Protein AF-A0A547NPD6-F1 (afdb_monomer_lite)

pLDDT: mean 70.9, std 21.86, range [26.7, 95.5]

Foldseek 3Di:
DPPPVNVLVVVVVVPPDPPPPPPDDDDDDDDDDDDWDKFKWWWKDWDPRFKIFTDTDNDVVVVVVVVCVPDPTDIDTDDMAIEIRVLSVVVCVLQVVQDDDDRMGGDDPLVVLLRVLLVVVLVVPDDDVVPDPDVSDCPGDYQYSVNSVLSSVQRVHDDDPPSPD

Sequence (165 aa):
MTSYFEQRIAEIKATPALTMTPPVKREPKPIPPLGTKKGYIYFITAGNLEHVKIGFATDIGSRLNSLSTGNREEIQVQEYFYSHREAEKLLHRHFAKERLRGEWFNLTDDIEELWDDIMDYQGSHWVGDDGEAVAEEITDVYIPLDHLQKILDYLHKPWPKGLFA

Secondary structure (DSSP, 8-state):
---HHHHHHHHHHHS-----PPP--PPPPPPPSS-PPEEEEEEEEETTSSEEEEEEESSHHHHHHHHHHH-SSPEEEEEEEEEETHHHHHHHHHTTTTEEETTEEE--HHHHHHHHHHHHHHHHT---TTS---TT-----EE-HHHHHHHHHHTTSPPPTTTT-

Radius of gyration: 17.24 Å; chains: 1; bounding box: 45×46×44 Å

Structure (mmCIF, N/CA/C/O backbone):
data_AF-A0A547NPD6-F1
#
_entry.id   AF-A0A547NPD6-F1
#
loop_
_atom_site.group_PDB
_atom_site.id
_atom_site.type_symbol
_atom_site.label_atom_id
_atom_site.label_alt_id
_atom_site.label_comp_id
_atom_site.label_asym_id
_atom_site.label_entity_id
_atom_site.label_seq_id
_atom_site.pdbx_PDB_ins_code
_atom_site.Cartn_x
_atom_site.Cartn_y
_atom_site.Cartn_z
_atom_site.occupancy
_atom_site.B_iso_or_equiv
_atom_site.auth_seq_id
_atom_site.auth_comp_id
_atom_site.auth_asym_id
_atom_site.auth_atom_id
_atom_site.pdbx_PDB_model_num
ATOM 1 N N . MET A 1 1 ? -5.566 24.693 -11.425 1.00 39.53 1 MET A N 1
ATOM 2 C CA . MET A 1 1 ? -4.219 24.140 -11.200 1.00 39.53 1 MET A CA 1
ATOM 3 C C . MET A 1 1 ? -4.347 22.655 -11.442 1.00 39.53 1 MET A C 1
ATOM 5 O O . MET A 1 1 ? -5.109 22.024 -10.729 1.00 39.53 1 MET A O 1
ATOM 9 N N . THR A 1 2 ? -3.759 22.153 -12.522 1.00 42.12 2 THR A N 1
ATOM 10 C CA . THR A 1 2 ? -3.782 20.724 -12.863 1.00 42.12 2 THR A CA 1
ATOM 11 C C . THR A 1 2 ? -3.042 19.972 -11.762 1.00 42.12 2 THR A C 1
ATOM 13 O O . THR A 1 2 ? -1.962 20.410 -11.366 1.00 42.12 2 THR A O 1
ATOM 16 N N . SER A 1 3 ? -3.642 18.913 -11.218 1.00 48.06 3 SER A N 1
ATOM 17 C CA . SER A 1 3 ? -2.989 18.105 -10.183 1.00 48.06 3 SER A CA 1
ATOM 18 C C . SER A 1 3 ? -1.665 17.561 -10.731 1.00 48.06 3 SER A C 1
ATOM 20 O O . SER A 1 3 ? -1.609 17.170 -11.900 1.00 48.06 3 SER A O 1
ATOM 22 N N . TYR A 1 4 ? -0.613 17.515 -9.906 1.00 44.34 4 TYR A N 1
ATOM 23 C CA . TYR A 1 4 ? 0.678 16.892 -10.250 1.00 44.34 4 TYR A CA 1
ATOM 24 C C . TYR A 1 4 ? 0.480 15.495 -10.876 1.00 44.34 4 TYR A C 1
ATOM 26 O O . TYR A 1 4 ? 1.160 15.108 -11.823 1.00 44.34 4 TYR A O 1
ATOM 34 N N . PHE A 1 5 ? -0.560 14.788 -10.432 1.00 43.16 5 PHE A N 1
ATOM 35 C CA . PHE A 1 5 ? -0.997 13.501 -10.960 1.00 43.16 5 PHE A CA 1
ATOM 36 C C . PHE A 1 5 ? -1.520 13.550 -12.408 1.00 43.16 5 PHE A C 1
ATOM 38 O O . PHE A 1 5 ? -1.143 12.727 -13.243 1.00 43.16 5 PHE A O 1
ATOM 45 N N . GLU A 1 6 ? -2.376 14.521 -12.737 1.00 45.78 6 GLU A N 1
ATOM 46 C CA . GLU A 1 6 ? -2.896 14.695 -14.099 1.00 45.78 6 GLU A CA 1
ATOM 47 C C . GLU A 1 6 ? -1.780 15.094 -15.068 1.00 45.78 6 GLU A C 1
ATOM 49 O O . GLU A 1 6 ? -1.773 14.636 -16.211 1.00 45.78 6 GLU A O 1
ATOM 54 N N . GLN A 1 7 ? -0.813 15.890 -14.598 1.00 49.97 7 GLN A N 1
ATOM 55 C CA . GLN A 1 7 ? 0.395 16.222 -15.353 1.00 49.97 7 GLN A CA 1
ATOM 56 C C . GLN A 1 7 ? 1.234 14.969 -15.621 1.00 49.97 7 GLN A C 1
ATOM 58 O O . GLN A 1 7 ? 1.552 14.698 -16.776 1.00 49.97 7 GLN A O 1
ATOM 63 N N . ARG A 1 8 ? 1.483 14.128 -14.608 1.00 50.94 8 ARG A N 1
ATOM 64 C CA . ARG A 1 8 ? 2.310 12.923 -14.770 1.00 50.94 8 ARG A CA 1
ATOM 65 C C . ARG A 1 8 ? 1.673 11.864 -15.672 1.00 50.94 8 ARG A C 1
ATOM 67 O O . ARG A 1 8 ? 2.345 11.254 -16.499 1.00 50.94 8 ARG A O 1
ATOM 74 N N . ILE A 1 9 ? 0.356 11.677 -15.583 1.00 50.12 9 ILE A N 1
ATOM 75 C CA . ILE A 1 9 ? -0.383 10.781 -16.486 1.00 50.12 9 ILE A CA 1
ATOM 76 C C . ILE A 1 9 ? -0.433 11.345 -17.911 1.00 50.12 9 ILE A C 1
ATOM 78 O O . ILE A 1 9 ? -0.357 10.578 -18.875 1.00 50.12 9 ILE A O 1
ATOM 82 N N . ALA A 1 10 ? -0.566 12.665 -18.067 1.00 50.19 10 ALA A N 1
ATOM 83 C CA . ALA A 1 10 ? -0.501 13.311 -19.373 1.00 50.19 10 ALA A CA 1
ATOM 84 C C . ALA A 1 10 ? 0.893 13.175 -19.998 1.00 50.19 10 ALA A C 1
ATOM 86 O O . ALA A 1 10 ? 0.972 12.880 -21.183 1.00 50.19 10 ALA A O 1
ATOM 87 N N . GLU A 1 11 ? 1.969 13.294 -19.218 1.00 48.88 11 GLU A N 1
ATOM 88 C CA . GLU A 1 11 ? 3.350 13.066 -19.664 1.00 48.88 11 GLU A CA 1
ATOM 89 C C . GLU A 1 11 ? 3.558 11.632 -20.164 1.00 48.88 11 GLU A C 1
ATOM 91 O O . GLU A 1 11 ? 4.023 11.448 -21.287 1.00 48.88 11 GLU A O 1
ATOM 96 N N . ILE A 1 12 ? 3.102 10.626 -19.405 1.00 49.50 12 ILE A N 1
ATOM 97 C CA . ILE A 1 12 ? 3.155 9.206 -19.810 1.00 49.50 12 ILE A CA 1
ATOM 98 C C . ILE A 1 12 ? 2.372 8.962 -21.111 1.00 49.50 12 ILE A C 1
ATOM 100 O O . ILE A 1 12 ? 2.774 8.159 -21.951 1.00 49.50 12 ILE A O 1
ATOM 104 N N . LYS A 1 13 ? 1.237 9.649 -21.294 1.00 45.66 13 LYS A N 1
ATOM 105 C CA . LYS A 1 13 ? 0.382 9.518 -22.487 1.00 45.66 13 LYS A CA 1
ATOM 106 C C . LYS A 1 13 ? 0.869 10.346 -23.685 1.00 45.66 13 LYS A C 1
ATOM 108 O O . LYS A 1 13 ? 0.498 10.023 -24.812 1.00 45.66 13 LYS A O 1
ATOM 113 N N . ALA A 1 14 ? 1.644 11.409 -23.460 1.00 41.88 14 ALA A N 1
ATOM 114 C CA . ALA A 1 14 ? 2.093 12.354 -24.484 1.00 41.88 14 ALA A CA 1
ATOM 115 C C . ALA A 1 14 ? 3.433 11.972 -25.131 1.00 41.88 14 ALA A C 1
ATOM 117 O O . ALA A 1 14 ? 3.772 12.528 -26.176 1.00 41.88 14 ALA A O 1
ATOM 118 N N . THR A 1 15 ? 4.188 11.024 -24.567 1.00 34.44 15 THR A N 1
ATOM 119 C CA . THR A 1 15 ? 5.405 10.505 -25.203 1.00 34.44 15 THR A CA 1
ATOM 120 C C . THR A 1 15 ? 5.035 9.653 -26.431 1.00 34.44 15 THR A C 1
ATOM 122 O O . THR A 1 15 ? 4.397 8.606 -26.287 1.00 34.44 15 THR A O 1
ATOM 125 N N . PRO A 1 16 ? 5.402 10.059 -27.663 1.00 37.38 16 PRO A N 1
ATOM 126 C CA . PRO A 1 16 ? 5.037 9.317 -28.858 1.00 37.38 16 PRO A CA 1
ATOM 127 C C . PRO A 1 16 ? 5.927 8.084 -28.951 1.00 37.38 16 PRO A C 1
ATOM 129 O O . PRO A 1 16 ? 7.107 8.234 -29.237 1.00 37.38 16 PRO A O 1
ATOM 132 N N . ALA A 1 17 ? 5.353 6.903 -28.692 1.00 38.62 17 ALA A N 1
ATOM 133 C CA . ALA A 1 17 ? 5.852 5.565 -29.031 1.00 38.62 17 ALA A CA 1
ATOM 134 C C . ALA A 1 17 ? 7.324 5.512 -29.497 1.00 38.62 17 ALA A C 1
ATOM 136 O O . ALA A 1 17 ? 7.618 5.138 -30.634 1.00 38.62 17 ALA A O 1
ATOM 137 N N . LEU A 1 18 ? 8.260 5.869 -28.614 1.00 29.42 18 LEU A N 1
ATOM 138 C CA . LEU A 1 18 ? 9.643 5.473 -28.770 1.00 29.42 18 LEU A CA 1
ATOM 139 C C . LEU A 1 18 ? 9.643 4.015 -28.362 1.00 29.42 18 LEU A C 1
ATOM 141 O O . LEU A 1 18 ? 9.408 3.673 -27.206 1.00 29.42 18 LEU A O 1
ATOM 145 N N . THR A 1 19 ? 9.773 3.177 -29.387 1.00 29.31 19 THR A N 1
ATOM 146 C CA . THR A 1 19 ? 10.221 1.791 -29.326 1.00 29.31 19 THR A CA 1
ATOM 147 C C . THR A 1 19 ? 10.782 1.461 -27.953 1.00 29.31 19 THR A C 1
ATOM 149 O O . THR A 1 19 ? 11.896 1.878 -27.639 1.00 29.31 19 THR A O 1
ATOM 152 N N . MET A 1 20 ? 10.012 0.716 -27.154 1.00 31.19 20 MET A N 1
ATOM 153 C CA . MET A 1 20 ? 10.576 -0.034 -26.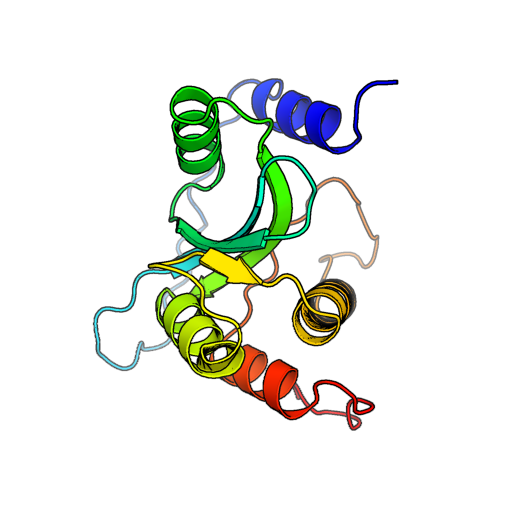042 1.00 31.19 20 MET A CA 1
ATOM 154 C C . MET A 1 20 ? 11.728 -0.831 -26.647 1.00 31.19 20 MET A C 1
ATOM 156 O O . MET A 1 20 ? 11.496 -1.803 -27.372 1.00 31.19 20 MET A O 1
ATOM 160 N N . THR A 1 21 ? 12.968 -0.385 -26.457 1.00 26.70 21 THR A N 1
ATOM 161 C CA . THR A 1 21 ? 14.105 -1.241 -26.744 1.00 26.70 21 THR A CA 1
ATOM 162 C C . THR A 1 21 ? 13.901 -2.449 -25.838 1.00 26.70 21 THR A C 1
ATOM 164 O O . THR A 1 21 ? 13.695 -2.286 -24.632 1.00 26.70 21 THR A O 1
ATOM 167 N N . PRO A 1 22 ? 13.819 -3.669 -26.400 1.00 31.48 22 PRO A N 1
ATOM 168 C CA . PRO A 1 22 ? 13.632 -4.849 -25.578 1.00 31.48 22 PRO A CA 1
ATOM 169 C C . PRO A 1 22 ? 14.770 -4.857 -24.551 1.00 31.48 22 PRO A C 1
ATOM 171 O O . PRO A 1 22 ? 15.916 -4.609 -24.944 1.00 31.48 22 PRO A O 1
ATOM 174 N N . PRO A 1 23 ? 14.488 -5.089 -23.256 1.00 37.38 23 PRO A N 1
ATOM 175 C CA . PRO A 1 23 ? 15.529 -5.066 -22.245 1.00 37.38 23 PRO A CA 1
ATOM 176 C C . PRO A 1 23 ? 16.637 -6.022 -22.683 1.00 37.38 23 PRO A C 1
ATOM 178 O O . PRO A 1 23 ? 16.369 -7.173 -23.045 1.00 37.38 23 PRO A O 1
ATOM 181 N N . VAL A 1 24 ? 17.873 -5.513 -22.710 1.00 32.66 24 VAL A N 1
ATOM 182 C CA . VAL A 1 24 ? 19.075 -6.287 -23.029 1.00 32.66 24 VAL A CA 1
ATOM 183 C C . VAL A 1 24 ? 19.006 -7.596 -22.247 1.00 32.66 24 VAL A C 1
ATOM 185 O O . VAL A 1 24 ? 18.924 -7.592 -21.019 1.00 32.66 24 VAL A O 1
ATOM 188 N N . LYS A 1 25 ? 18.993 -8.719 -22.972 1.00 36.00 25 LYS A N 1
ATOM 189 C CA . LYS A 1 25 ? 18.848 -10.071 -22.427 1.00 36.00 25 LYS A CA 1
ATOM 190 C C . LYS A 1 25 ? 20.084 -10.402 -21.580 1.00 36.00 25 LYS A C 1
ATOM 192 O O . LYS A 1 25 ? 21.052 -10.959 -22.084 1.00 36.00 25 LYS A O 1
ATOM 197 N N . ARG A 1 26 ? 20.085 -10.010 -20.307 1.00 37.81 26 ARG A N 1
ATOM 198 C CA . ARG A 1 26 ? 21.085 -10.436 -19.320 1.00 37.81 26 ARG A CA 1
ATOM 199 C C . ARG A 1 26 ? 20.584 -11.726 -18.679 1.00 37.81 26 ARG A C 1
ATOM 201 O O . ARG A 1 26 ? 19.413 -11.818 -18.314 1.00 37.81 26 ARG A O 1
ATOM 208 N N . GLU A 1 27 ? 21.442 -12.742 -18.629 1.00 29.75 27 GLU A N 1
ATOM 209 C CA . GLU A 1 27 ? 21.057 -14.072 -18.156 1.00 29.75 27 GLU A CA 1
ATOM 210 C C . GLU A 1 27 ? 20.519 -14.017 -16.716 1.00 29.75 27 GLU A C 1
ATOM 212 O O . GLU A 1 27 ? 21.130 -13.383 -15.849 1.00 29.75 27 GLU A O 1
ATOM 217 N N . PRO A 1 28 ? 19.374 -14.665 -16.439 1.00 37.97 28 PRO A N 1
ATOM 218 C CA . PRO A 1 28 ? 18.817 -14.701 -15.098 1.00 37.97 28 PRO A CA 1
ATOM 219 C C . PRO A 1 28 ?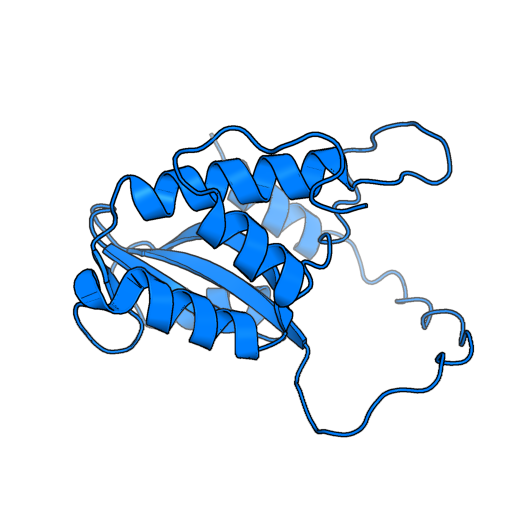 19.729 -15.526 -14.182 1.00 37.97 28 PRO A C 1
ATOM 221 O O . PRO A 1 28 ? 19.998 -16.697 -14.449 1.00 37.97 28 PRO A O 1
ATOM 224 N N . LYS A 1 29 ? 20.160 -14.937 -13.057 1.00 35.88 29 LYS A N 1
ATOM 225 C CA . LYS A 1 29 ? 20.675 -15.717 -11.919 1.00 35.88 29 LYS A CA 1
ATOM 226 C C . LYS A 1 29 ? 19.607 -16.744 -11.496 1.00 35.88 29 LYS A C 1
ATOM 228 O O . LYS A 1 29 ? 18.418 -16.420 -11.565 1.00 35.88 29 LYS A O 1
ATOM 233 N N . PRO A 1 30 ? 19.99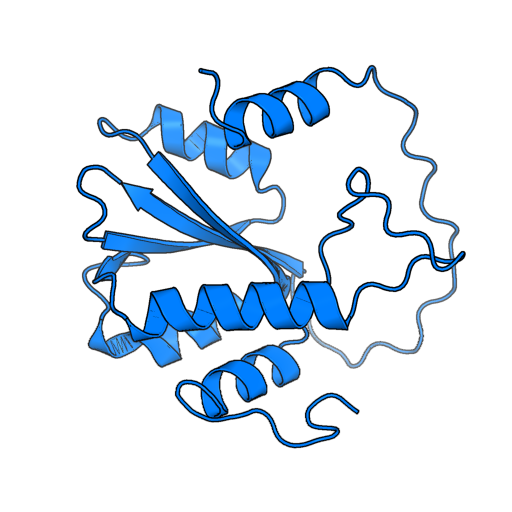9 -17.972 -11.098 1.00 32.34 30 PRO A N 1
ATOM 234 C CA . PRO A 1 30 ? 19.080 -19.098 -10.959 1.00 32.34 30 PRO A CA 1
ATOM 235 C C . PRO A 1 30 ? 17.925 -18.771 -10.009 1.00 32.34 30 PRO A C 1
ATOM 237 O O . PRO A 1 30 ? 18.122 -18.377 -8.861 1.00 32.34 30 PRO A O 1
ATOM 240 N N . ILE A 1 31 ? 16.713 -18.923 -10.536 1.00 41.25 31 ILE A N 1
ATOM 241 C CA . ILE A 1 31 ? 15.447 -18.609 -9.878 1.00 41.25 31 ILE A CA 1
ATOM 242 C C . ILE A 1 31 ? 15.070 -19.799 -8.978 1.00 41.25 31 ILE A C 1
ATOM 244 O O . ILE A 1 31 ? 14.937 -20.910 -9.499 1.00 41.25 31 ILE A O 1
ATOM 248 N N . PRO A 1 32 ? 14.865 -19.620 -7.659 1.00 39.59 32 PRO A N 1
ATOM 249 C CA . PRO A 1 32 ? 14.252 -20.659 -6.837 1.00 39.59 32 PRO A CA 1
ATOM 250 C C . PRO A 1 32 ? 12.779 -20.861 -7.262 1.00 39.59 32 PRO A C 1
ATOM 252 O O . PRO A 1 32 ? 12.103 -19.896 -7.625 1.00 39.59 32 PRO A O 1
ATOM 255 N N . PRO A 1 33 ? 12.250 -22.096 -7.280 1.00 44.41 33 PRO A N 1
ATOM 256 C CA . PRO A 1 33 ? 11.032 -22.408 -8.024 1.00 44.41 33 PRO A CA 1
ATOM 257 C C . PRO A 1 33 ? 9.751 -22.072 -7.238 1.00 44.41 33 PRO A C 1
ATOM 259 O O . PRO A 1 33 ? 9.546 -22.643 -6.175 1.00 44.41 33 PRO A O 1
ATOM 262 N N . LEU A 1 34 ? 8.884 -21.193 -7.781 1.00 40.69 34 LEU A N 1
ATOM 263 C CA . LEU A 1 34 ? 7.405 -21.315 -7.907 1.00 40.69 34 LEU A CA 1
ATOM 264 C C . LEU A 1 34 ? 6.748 -19.964 -8.321 1.00 40.69 34 LEU A C 1
ATOM 266 O O . LEU A 1 34 ? 6.677 -19.029 -7.537 1.00 40.69 34 LEU A O 1
ATOM 270 N N . GLY A 1 35 ? 6.218 -19.877 -9.546 1.00 49.75 35 GLY A N 1
ATOM 271 C CA . GLY A 1 35 ? 4.987 -19.162 -9.960 1.00 49.75 35 GLY A CA 1
ATOM 272 C C . GLY A 1 35 ? 4.502 -17.803 -9.392 1.00 49.75 35 GLY A C 1
ATOM 273 O O . GLY A 1 35 ? 3.293 -17.579 -9.462 1.00 49.75 35 GLY A O 1
ATOM 274 N N . THR A 1 36 ? 5.316 -16.876 -8.873 1.00 60.19 36 THR A N 1
ATOM 275 C CA . THR A 1 36 ? 4.797 -15.589 -8.340 1.00 60.19 36 THR A CA 1
ATOM 276 C C . THR A 1 36 ? 4.804 -14.449 -9.373 1.00 60.19 36 THR A C 1
ATOM 278 O O . THR A 1 36 ? 5.847 -14.019 -9.863 1.00 60.19 36 THR A O 1
ATOM 281 N N . LYS A 1 37 ? 3.618 -13.920 -9.717 1.00 82.31 37 LYS A N 1
ATOM 282 C CA . LYS A 1 37 ? 3.481 -12.737 -10.593 1.00 82.31 37 LYS A CA 1
ATOM 283 C C . LYS A 1 37 ? 4.043 -11.484 -9.903 1.00 82.31 37 LYS A C 1
ATOM 285 O O . LYS A 1 37 ? 3.812 -11.296 -8.708 1.00 82.31 37 LYS A O 1
ATOM 290 N N . LYS A 1 38 ? 4.738 -10.631 -10.661 1.00 85.06 38 LYS A N 1
ATOM 291 C CA . LYS A 1 38 ? 5.198 -9.291 -10.251 1.00 85.06 38 LYS A CA 1
ATOM 292 C C . LYS A 1 38 ? 4.313 -8.216 -10.883 1.00 85.06 38 LYS A C 1
ATOM 294 O O . LYS A 1 38 ? 3.698 -8.479 -11.917 1.00 85.06 38 LYS A O 1
ATOM 299 N N . GLY A 1 39 ? 4.208 -7.064 -10.241 1.00 86.56 39 GLY A N 1
ATOM 300 C CA . GLY A 1 39 ? 3.297 -5.986 -10.618 1.00 86.56 39 GLY A CA 1
ATOM 301 C C . GLY A 1 39 ? 3.324 -4.863 -9.588 1.00 86.56 39 GLY A C 1
ATOM 302 O O . GLY A 1 39 ? 4.146 -4.861 -8.680 1.00 86.56 39 GLY A O 1
ATOM 303 N N . TYR A 1 40 ? 2.391 -3.939 -9.716 1.00 86.75 40 TYR A N 1
ATOM 304 C CA . TYR A 1 40 ? 2.193 -2.822 -8.811 1.00 86.75 40 TYR A CA 1
ATOM 305 C C . TYR A 1 40 ? 1.236 -3.182 -7.692 1.00 86.75 40 TYR A C 1
ATOM 307 O O . TYR A 1 40 ? 0.152 -3.711 -7.945 1.00 86.75 40 TYR A O 1
ATOM 315 N N . ILE A 1 41 ? 1.633 -2.851 -6.473 1.00 90.25 41 ILE A N 1
ATOM 316 C CA . ILE A 1 41 ? 0.729 -2.644 -5.352 1.00 90.25 41 ILE A CA 1
ATOM 317 C C . ILE A 1 41 ? 0.297 -1.183 -5.388 1.00 90.25 41 ILE A C 1
ATOM 319 O O . ILE A 1 41 ? 1.131 -0.316 -5.623 1.00 90.25 41 ILE A O 1
ATOM 323 N N . TYR A 1 42 ? -0.989 -0.916 -5.191 1.00 89.25 42 TYR A N 1
ATOM 324 C CA . TYR A 1 42 ? -1.537 0.436 -5.177 1.00 89.25 42 TYR A CA 1
ATOM 325 C C . TYR A 1 42 ? -2.504 0.640 -4.016 1.00 89.25 42 TYR A C 1
ATOM 327 O O . TYR A 1 42 ? -3.213 -0.289 -3.610 1.00 89.25 42 TYR A O 1
ATOM 335 N N . PHE A 1 43 ? -2.568 1.886 -3.561 1.00 91.56 43 PHE A N 1
ATOM 336 C CA . PHE A 1 43 ? -3.501 2.402 -2.574 1.00 91.56 43 PHE A CA 1
ATOM 337 C C . PHE A 1 43 ? -4.370 3.454 -3.249 1.00 91.56 43 PHE A C 1
ATOM 339 O O . PHE A 1 43 ? -3.864 4.444 -3.781 1.00 91.56 43 PHE A O 1
ATOM 346 N N . ILE A 1 44 ? -5.682 3.230 -3.258 1.00 89.88 44 ILE A N 1
ATOM 347 C CA . ILE A 1 44 ? -6.635 4.222 -3.758 1.00 89.88 44 ILE A CA 1
ATOM 348 C C . ILE A 1 44 ? -7.671 4.554 -2.703 1.00 89.88 44 ILE A C 1
ATOM 350 O O . ILE A 1 44 ? -8.166 3.664 -2.014 1.00 89.88 44 ILE A O 1
ATOM 354 N N . THR A 1 45 ? -8.052 5.816 -2.632 1.00 89.00 45 THR A N 1
ATOM 355 C CA . THR A 1 45 ? -9.189 6.287 -1.847 1.00 89.00 45 THR A CA 1
ATOM 356 C C . THR A 1 45 ? -10.343 6.641 -2.778 1.00 89.00 45 THR A C 1
ATOM 358 O O . THR A 1 45 ? -10.158 6.856 -3.981 1.00 89.00 45 THR A O 1
ATOM 361 N N . ALA A 1 46 ? -11.558 6.653 -2.239 1.00 80.81 46 ALA A N 1
ATOM 362 C CA . ALA A 1 46 ? -12.748 7.117 -2.944 1.00 80.81 46 ALA A CA 1
ATOM 363 C C . ALA A 1 46 ? -13.516 8.104 -2.061 1.00 80.81 46 ALA A C 1
ATOM 365 O O . ALA A 1 46 ? -13.588 7.915 -0.846 1.00 80.81 46 ALA A O 1
ATOM 366 N N . GLY A 1 47 ? -14.077 9.147 -2.675 1.00 77.88 47 GLY A N 1
ATOM 367 C CA . GLY A 1 47 ? -14.987 10.068 -1.995 1.00 77.88 47 GLY A CA 1
ATOM 368 C C . GLY A 1 47 ? -14.308 10.906 -0.912 1.00 77.88 47 GLY A C 1
ATOM 369 O O . GLY A 1 47 ? -13.506 11.784 -1.212 1.00 77.88 47 GLY A O 1
ATOM 370 N N . ASN A 1 48 ? -14.664 10.664 0.351 1.00 77.56 48 ASN A N 1
ATOM 371 C CA . ASN A 1 48 ? -14.288 11.475 1.516 1.00 77.56 48 ASN A CA 1
ATOM 372 C C . ASN A 1 48 ? -12.936 11.109 2.160 1.00 77.56 48 ASN A C 1
ATOM 374 O O . ASN A 1 48 ? -12.667 11.562 3.267 1.00 77.56 48 ASN A O 1
ATOM 378 N N . LEU A 1 49 ? -12.102 10.310 1.487 1.00 79.94 49 LEU A N 1
ATOM 379 C CA . LEU A 1 49 ? -10.773 9.886 1.959 1.00 79.94 49 LEU A CA 1
ATOM 380 C C . LEU A 1 49 ? -10.763 9.043 3.248 1.00 79.94 49 LEU A C 1
ATOM 382 O O . LEU A 1 49 ? -9.697 8.759 3.768 1.00 79.94 49 LEU A O 1
ATOM 386 N N . GLU A 1 50 ? -11.907 8.565 3.737 1.00 87.88 50 GLU A N 1
ATOM 387 C CA . GLU A 1 50 ? -11.957 7.747 4.964 1.00 87.88 50 GLU A CA 1
ATOM 388 C C . GLU A 1 50 ? -11.571 6.279 4.731 1.00 87.88 50 GLU A C 1
ATOM 390 O O . GLU A 1 50 ? -11.263 5.538 5.666 1.00 87.88 50 GLU A O 1
ATOM 395 N N . HIS A 1 51 ? -11.615 5.833 3.476 1.00 91.75 51 HIS A N 1
ATOM 396 C CA . HIS A 1 51 ? -11.416 4.438 3.117 1.00 91.75 51 HIS A CA 1
ATOM 397 C C . HIS A 1 51 ? -10.366 4.293 2.034 1.00 91.75 51 HIS A C 1
ATOM 399 O O . HIS A 1 51 ? -10.372 5.011 1.032 1.00 91.75 51 HIS A O 1
ATOM 405 N N . VAL A 1 52 ? -9.535 3.272 2.199 1.00 93.56 52 VAL A N 1
ATOM 406 C CA . VAL A 1 52 ? -8.469 2.929 1.270 1.00 93.56 52 VAL A CA 1
ATOM 407 C C . VAL A 1 52 ? -8.658 1.517 0.743 1.00 93.56 52 VAL A C 1
ATOM 409 O O . VAL A 1 52 ? -9.006 0.579 1.462 1.00 93.56 52 VAL A O 1
ATOM 412 N N . LYS A 1 53 ? -8.426 1.351 -0.551 1.00 93.25 53 LYS A N 1
ATOM 413 C CA . LYS A 1 53 ? -8.338 0.061 -1.212 1.00 93.25 53 LYS A CA 1
ATOM 414 C C . LYS A 1 53 ? -6.887 -0.252 -1.510 1.00 93.25 53 LYS A C 1
ATOM 416 O O . LYS A 1 53 ? -6.224 0.518 -2.198 1.00 93.25 53 LYS A O 1
ATOM 421 N N . ILE A 1 54 ? -6.460 -1.434 -1.084 1.00 94.62 54 ILE A N 1
ATOM 422 C CA . ILE A 1 54 ? -5.130 -1.979 -1.361 1.00 94.62 54 ILE A CA 1
ATOM 423 C C . ILE A 1 54 ? -5.281 -3.063 -2.421 1.00 94.62 54 ILE A C 1
ATOM 425 O O . ILE A 1 54 ? -5.993 -4.046 -2.188 1.00 94.62 54 ILE A O 1
ATOM 429 N N . GLY A 1 55 ? -4.633 -2.906 -3.574 1.00 91.38 55 GLY A N 1
ATOM 430 C CA . GLY A 1 55 ? -4.769 -3.861 -4.671 1.00 91.38 55 GLY A CA 1
ATOM 431 C C . GLY A 1 55 ? -3.495 -4.100 -5.466 1.00 91.38 55 GLY A C 1
ATOM 432 O O . GLY A 1 55 ? -2.547 -3.325 -5.407 1.00 91.38 55 GLY A O 1
ATOM 433 N N . PHE A 1 56 ? -3.500 -5.182 -6.244 1.00 92.50 56 PHE A N 1
ATOM 434 C CA . PHE A 1 56 ? -2.432 -5.534 -7.180 1.00 92.50 56 PHE A CA 1
ATOM 435 C C . PHE A 1 56 ? -2.846 -5.352 -8.651 1.00 92.50 56 PHE A C 1
ATOM 437 O O . PHE A 1 56 ? -3.970 -5.684 -9.045 1.00 92.50 56 PHE A O 1
ATOM 444 N N . ALA A 1 57 ? -1.929 -4.880 -9.498 1.00 83.50 57 ALA A N 1
ATOM 445 C CA . ALA A 1 57 ? -2.098 -4.830 -10.950 1.00 83.50 57 ALA A CA 1
ATOM 446 C C . ALA A 1 57 ? -0.769 -5.003 -11.693 1.00 83.50 57 ALA A C 1
ATOM 448 O O . ALA A 1 57 ? 0.240 -4.425 -11.321 1.00 83.50 57 ALA A O 1
ATOM 449 N N . THR A 1 58 ? -0.758 -5.749 -12.798 1.00 81.56 58 THR A N 1
ATOM 450 C CA . THR A 1 58 ? 0.417 -5.800 -13.693 1.00 81.56 58 THR A CA 1
ATOM 451 C C . THR A 1 58 ? 0.525 -4.567 -14.590 1.00 81.56 58 THR A C 1
ATOM 453 O O . THR A 1 58 ? 1.607 -4.259 -15.066 1.00 81.56 58 THR A O 1
ATOM 456 N N . ASP A 1 59 ? -0.599 -3.888 -14.820 1.00 78.12 59 ASP A N 1
ATOM 457 C CA . ASP A 1 59 ? -0.714 -2.625 -15.546 1.00 78.12 59 ASP A CA 1
ATOM 458 C C . ASP A 1 59 ? -1.610 -1.706 -14.709 1.00 78.12 59 ASP A C 1
ATOM 460 O O . ASP A 1 59 ? -2.840 -1.849 -14.689 1.00 78.12 59 ASP A O 1
ATOM 464 N N . ILE A 1 60 ? -0.972 -0.822 -13.940 1.00 76.06 60 ILE A N 1
ATOM 465 C CA . ILE A 1 60 ? -1.665 0.090 -13.032 1.00 76.06 60 ILE A CA 1
ATOM 466 C C . ILE A 1 60 ? -2.497 1.117 -13.808 1.00 76.06 60 ILE A C 1
ATOM 468 O O . ILE A 1 60 ? -3.631 1.384 -13.424 1.00 76.06 60 ILE A O 1
ATOM 472 N N . GLY A 1 61 ? -2.013 1.616 -14.951 1.00 72.12 61 GLY A N 1
ATOM 473 C CA . GLY A 1 61 ? -2.719 2.617 -15.753 1.00 72.12 61 GLY A CA 1
ATOM 474 C C . GLY A 1 61 ? -4.042 2.091 -16.314 1.00 72.12 61 GLY A C 1
ATOM 475 O O . GLY A 1 61 ? -5.089 2.726 -16.163 1.00 72.12 61 GLY A O 1
ATOM 476 N N . SER A 1 62 ? -4.027 0.892 -16.901 1.00 72.06 62 SER A N 1
ATOM 477 C CA . SER A 1 62 ? -5.245 0.225 -17.382 1.00 72.06 62 SER A CA 1
ATOM 478 C C . SER A 1 62 ? -6.213 -0.101 -16.238 1.00 72.06 62 SER A C 1
ATOM 480 O O . SER A 1 62 ? -7.432 0.097 -16.353 1.00 72.06 62 SER A O 1
ATOM 482 N N . ARG A 1 63 ? -5.678 -0.538 -15.089 1.00 76.06 63 ARG A N 1
ATOM 483 C CA . ARG A 1 63 ? -6.478 -0.835 -13.896 1.00 76.06 63 ARG A CA 1
ATOM 484 C C . ARG A 1 63 ? -7.164 0.410 -13.338 1.00 76.06 63 ARG A C 1
ATOM 486 O O . ARG A 1 63 ? -8.357 0.335 -13.048 1.00 76.06 63 ARG A O 1
ATOM 493 N N . LEU A 1 64 ? -6.446 1.524 -13.214 1.00 72.00 64 LEU A N 1
ATOM 494 C CA . LEU A 1 64 ? -6.983 2.791 -12.715 1.00 72.00 64 LEU A CA 1
ATOM 495 C C . LEU A 1 64 ? -8.056 3.346 -13.650 1.00 72.00 64 LEU A C 1
ATOM 497 O O . LEU A 1 64 ? -9.151 3.644 -13.184 1.00 72.00 64 LEU A O 1
ATOM 501 N N . ASN A 1 65 ? -7.814 3.362 -14.966 1.00 72.31 65 ASN A N 1
ATOM 502 C CA . ASN A 1 65 ? -8.835 3.770 -15.941 1.00 72.31 65 ASN A CA 1
ATOM 503 C C . ASN A 1 65 ? -10.120 2.936 -15.799 1.00 72.31 65 ASN A C 1
ATOM 505 O O . ASN A 1 65 ? -11.224 3.478 -15.800 1.00 72.31 65 ASN A O 1
ATOM 509 N N . SER A 1 66 ? -9.984 1.617 -15.628 1.00 72.38 66 SER A N 1
ATOM 510 C CA . SER A 1 66 ? -11.135 0.729 -15.429 1.00 72.38 66 SER A CA 1
ATOM 511 C C . SER A 1 66 ? -11.891 1.046 -14.133 1.00 72.38 66 SER A C 1
ATOM 513 O O . SER A 1 66 ? -13.121 1.039 -14.117 1.00 72.38 66 SER A O 1
ATOM 515 N N . LEU A 1 67 ? -11.175 1.349 -13.047 1.00 72.44 67 LEU A N 1
ATOM 516 C CA . LEU A 1 67 ? -11.767 1.704 -11.755 1.00 72.44 67 LEU A CA 1
ATOM 517 C C . LEU A 1 67 ? -12.526 3.037 -11.820 1.00 72.44 67 LEU A C 1
ATOM 519 O O . LEU A 1 67 ? -13.646 3.105 -11.316 1.00 72.44 67 LEU A O 1
ATOM 523 N N . SER A 1 68 ? -11.981 4.047 -12.505 1.00 68.81 68 SER A N 1
ATOM 524 C CA . SER A 1 68 ? -12.631 5.354 -12.674 1.00 68.81 68 SER A CA 1
ATOM 525 C C . SER A 1 68 ? -13.947 5.271 -13.452 1.00 68.81 68 SER A C 1
ATOM 527 O O . SER A 1 68 ? -14.874 6.020 -13.174 1.00 68.81 68 SER A O 1
ATOM 529 N N . THR A 1 69 ? -14.076 4.339 -14.403 1.00 63.78 69 THR A N 1
ATOM 530 C CA . THR A 1 69 ? -15.333 4.161 -15.161 1.00 63.78 69 THR A CA 1
ATOM 531 C C . THR A 1 69 ? -16.447 3.462 -14.374 1.00 63.78 69 THR A C 1
ATOM 533 O O . THR A 1 69 ? -17.616 3.577 -14.736 1.00 63.78 69 THR A O 1
ATOM 536 N N . GLY A 1 70 ? -16.100 2.722 -13.317 1.00 62.03 70 GLY A N 1
ATOM 537 C CA . GLY A 1 70 ? -17.038 1.904 -12.544 1.00 62.03 70 GLY A CA 1
ATOM 538 C C . GLY A 1 70 ? -17.515 2.532 -11.236 1.00 62.03 70 GLY A C 1
ATOM 539 O O . GLY A 1 70 ? -18.383 1.952 -10.584 1.00 62.03 70 GLY A O 1
ATOM 540 N N . ASN A 1 71 ? -16.960 3.679 -10.836 1.00 61.06 71 ASN A N 1
ATOM 541 C CA . ASN A 1 71 ? -17.246 4.307 -9.551 1.00 61.06 71 ASN A CA 1
ATOM 542 C C . ASN A 1 71 ? -17.923 5.669 -9.741 1.00 61.06 71 ASN A C 1
ATOM 544 O O . ASN A 1 71 ? -17.570 6.427 -10.639 1.00 61.06 71 ASN A O 1
ATOM 548 N N . ARG A 1 72 ? -18.928 5.972 -8.911 1.00 60.41 72 ARG A N 1
ATOM 549 C CA . ARG A 1 72 ? -19.624 7.274 -8.952 1.00 60.41 72 ARG A CA 1
ATOM 550 C C . ARG A 1 72 ? -18.812 8.397 -8.316 1.00 60.41 72 ARG A C 1
ATOM 552 O O . ARG A 1 72 ? -19.074 9.559 -8.605 1.00 60.41 72 ARG A O 1
ATOM 559 N N . GLU A 1 73 ? -17.894 8.037 -7.430 1.00 70.06 73 GLU A N 1
ATOM 560 C CA . GLU A 1 73 ? -17.056 8.962 -6.678 1.00 70.06 73 GLU A CA 1
ATOM 561 C C . GLU A 1 73 ? -15.668 9.059 -7.306 1.00 70.06 73 GLU A C 1
ATOM 563 O O . GLU A 1 73 ? -15.183 8.107 -7.925 1.00 70.06 73 GLU A O 1
ATOM 568 N N . GLU A 1 74 ? -15.036 10.219 -7.135 1.00 72.25 74 GLU A N 1
ATOM 569 C CA . GLU A 1 74 ? -13.674 10.456 -7.594 1.00 72.25 74 GLU A CA 1
ATOM 570 C C . GLU A 1 74 ? -12.710 9.520 -6.855 1.00 72.25 74 GLU A C 1
ATOM 572 O O . GLU A 1 74 ? -12.728 9.424 -5.626 1.00 72.25 74 GLU A O 1
ATOM 577 N N . ILE A 1 75 ? -11.910 8.786 -7.629 1.00 80.00 75 ILE A N 1
ATOM 578 C CA . ILE A 1 75 ? -10.883 7.882 -7.116 1.00 80.00 75 ILE A CA 1
ATOM 579 C C . ILE A 1 75 ? -9.555 8.621 -7.142 1.00 80.00 75 ILE A C 1
ATOM 581 O O . ILE A 1 75 ? -9.165 9.147 -8.185 1.00 80.00 75 ILE A O 1
ATOM 585 N N . GLN A 1 76 ? -8.838 8.590 -6.025 1.00 82.62 76 GLN A N 1
ATOM 586 C CA . GLN A 1 76 ? -7.514 9.187 -5.905 1.00 82.62 76 GLN A CA 1
ATOM 587 C C . GLN A 1 76 ? -6.487 8.108 -5.576 1.00 82.62 76 GLN A C 1
ATOM 589 O O . GLN A 1 76 ? -6.704 7.286 -4.688 1.00 82.62 76 GLN A O 1
ATOM 594 N N . VAL A 1 77 ? -5.380 8.092 -6.317 1.00 83.94 77 VAL A N 1
ATOM 595 C CA . VAL A 1 77 ? -4.225 7.241 -6.006 1.00 83.94 77 VAL A CA 1
ATOM 596 C C . VAL A 1 77 ? -3.412 7.949 -4.939 1.00 83.94 77 VAL A C 1
ATOM 598 O O . VAL A 1 77 ? -2.995 9.080 -5.165 1.00 83.94 77 VAL A O 1
ATOM 601 N N . GLN A 1 78 ? -3.214 7.285 -3.805 1.00 85.81 78 GLN A N 1
ATOM 602 C CA . GLN A 1 78 ? -2.421 7.826 -2.703 1.00 85.81 78 GLN A CA 1
ATOM 603 C C . GLN A 1 78 ? -0.968 7.367 -2.809 1.00 85.81 78 GLN A C 1
ATOM 605 O O . GLN A 1 78 ? -0.067 8.188 -2.753 1.00 85.81 78 GLN A O 1
ATOM 610 N N . GLU A 1 79 ? -0.754 6.072 -3.059 1.00 85.62 79 GLU A N 1
ATOM 611 C CA . GLU A 1 79 ? 0.586 5.486 -3.142 1.00 85.62 79 GLU A CA 1
ATOM 612 C C . GLU A 1 79 ? 0.598 4.252 -4.055 1.00 85.62 79 GLU A C 1
ATOM 614 O O . GLU A 1 79 ? -0.427 3.575 -4.229 1.00 85.62 79 GLU A O 1
ATOM 619 N N . TYR A 1 80 ? 1.750 3.932 -4.645 1.00 87.06 80 TYR A N 1
ATOM 620 C CA . TYR A 1 80 ? 1.976 2.694 -5.382 1.00 87.06 80 TYR A CA 1
ATOM 621 C C . TYR A 1 80 ? 3.458 2.302 -5.430 1.00 87.06 80 TYR A C 1
ATOM 623 O O . TYR A 1 80 ? 4.360 3.125 -5.492 1.00 87.06 80 TYR A O 1
ATOM 631 N N . PHE A 1 81 ? 3.728 0.998 -5.473 1.00 85.38 81 PHE A N 1
ATOM 632 C CA . PHE A 1 81 ? 5.094 0.492 -5.605 1.00 85.38 81 PHE A CA 1
ATOM 633 C C . PHE A 1 81 ? 5.140 -0.852 -6.329 1.00 85.38 81 PHE A C 1
ATOM 635 O O . PHE A 1 81 ? 4.177 -1.625 -6.326 1.00 85.38 81 PHE A O 1
ATOM 642 N N . TYR A 1 82 ? 6.276 -1.162 -6.954 1.00 84.75 82 TYR A N 1
ATOM 643 C CA . TYR A 1 82 ? 6.453 -2.408 -7.693 1.00 84.75 82 TYR A CA 1
ATOM 644 C C . TYR A 1 82 ? 6.897 -3.541 -6.755 1.00 84.75 82 TYR A C 1
ATOM 646 O O . TYR A 1 82 ? 7.876 -3.417 -6.023 1.00 84.75 82 TYR A O 1
ATOM 654 N N . SER A 1 83 ? 6.187 -4.671 -6.751 1.00 86.69 83 SER A N 1
ATOM 655 C CA . SER A 1 83 ? 6.484 -5.811 -5.875 1.00 86.69 83 SER A CA 1
ATOM 656 C C . SER A 1 83 ? 5.931 -7.143 -6.412 1.00 86.69 83 SER A C 1
ATOM 658 O O . SER A 1 83 ? 5.406 -7.259 -7.525 1.00 86.69 83 SER A O 1
ATOM 660 N N . HIS A 1 84 ? 6.077 -8.206 -5.623 1.00 89.19 84 HIS A N 1
ATOM 661 C CA . HIS A 1 84 ? 5.386 -9.471 -5.844 1.00 89.19 84 HIS A CA 1
ATOM 662 C C . HIS A 1 84 ? 3.899 -9.339 -5.518 1.00 89.19 84 HIS A C 1
ATOM 664 O O . HIS A 1 84 ? 3.521 -8.669 -4.565 1.00 89.19 84 HIS A O 1
ATOM 670 N N . ARG A 1 85 ? 3.046 -10.106 -6.204 1.00 89.25 85 ARG A N 1
ATOM 671 C CA . ARG A 1 85 ? 1.620 -10.214 -5.852 1.00 89.25 85 ARG A CA 1
ATOM 672 C C . ARG A 1 85 ? 1.383 -10.615 -4.390 1.00 89.25 85 ARG A C 1
ATOM 674 O O . ARG A 1 85 ? 0.381 -10.239 -3.802 1.00 89.25 85 ARG A O 1
ATOM 681 N N . GLU A 1 86 ? 2.292 -11.379 -3.792 1.00 90.25 86 GLU A N 1
ATOM 682 C CA . GLU A 1 86 ? 2.180 -11.772 -2.383 1.00 90.25 86 GLU A CA 1
ATOM 683 C C . GLU A 1 86 ? 2.285 -10.581 -1.411 1.00 90.25 86 GLU A C 1
ATOM 685 O O . GLU A 1 86 ? 1.796 -10.691 -0.290 1.00 90.25 86 GLU A O 1
ATOM 690 N N . ALA A 1 87 ? 2.823 -9.433 -1.844 1.00 91.00 87 ALA A N 1
ATOM 691 C CA . ALA A 1 87 ? 2.819 -8.195 -1.064 1.00 91.00 87 ALA A CA 1
ATOM 692 C C . ALA A 1 87 ? 1.395 -7.705 -0.766 1.00 91.00 87 ALA A C 1
ATOM 694 O O . ALA A 1 87 ? 1.112 -7.307 0.358 1.00 91.00 87 ALA A O 1
ATOM 695 N N . GLU A 1 88 ? 0.467 -7.832 -1.723 1.00 94.31 88 GLU A N 1
ATOM 696 C CA . GLU A 1 88 ? -0.955 -7.521 -1.511 1.00 94.31 88 GLU A CA 1
ATOM 697 C C . GLU A 1 88 ? -1.510 -8.347 -0.350 1.00 94.31 88 GLU A C 1
ATOM 699 O O . GLU A 1 88 ? -2.100 -7.808 0.582 1.00 94.31 88 GLU A O 1
ATOM 704 N N . LYS A 1 89 ? -1.257 -9.662 -0.363 1.00 92.50 89 LYS A N 1
ATOM 705 C CA . LYS A 1 89 ? -1.714 -10.566 0.699 1.00 92.50 89 LYS A CA 1
ATOM 706 C C . LYS A 1 89 ? -1.055 -10.266 2.039 1.00 92.50 89 LYS A C 1
ATOM 708 O O . LYS A 1 89 ? -1.698 -10.455 3.072 1.00 92.50 89 LYS A O 1
ATOM 713 N N . LEU A 1 90 ? 0.212 -9.856 2.028 1.00 92.94 90 LEU A N 1
ATOM 714 C CA . LEU A 1 90 ? 0.928 -9.466 3.233 1.00 92.94 90 LEU A CA 1
ATOM 715 C C . LEU A 1 90 ? 0.279 -8.230 3.865 1.00 92.94 90 LEU A C 1
ATOM 717 O O . LEU A 1 90 ? -0.118 -8.297 5.025 1.00 92.94 90 LEU A O 1
ATOM 721 N N . LEU A 1 91 ? 0.070 -7.166 3.088 1.00 95.19 91 LEU A N 1
ATOM 722 C CA . LEU A 1 91 ? -0.591 -5.937 3.542 1.00 95.19 91 LEU A CA 1
ATOM 723 C C . LEU A 1 91 ? -2.015 -6.206 4.026 1.00 95.19 91 LEU A C 1
ATOM 725 O O . LEU A 1 91 ? -2.419 -5.782 5.101 1.00 95.19 91 LEU A O 1
ATOM 729 N N . HIS A 1 92 ? -2.760 -7.013 3.275 1.00 95.50 92 HIS A N 1
ATOM 730 C CA . HIS A 1 92 ? -4.099 -7.469 3.636 1.00 95.50 92 HIS A CA 1
ATOM 731 C C . HIS A 1 92 ? -4.141 -8.242 4.957 1.00 95.50 92 HIS A C 1
ATOM 733 O O . HIS A 1 92 ? -5.169 -8.240 5.636 1.00 95.50 92 HIS A O 1
ATOM 739 N N . ARG A 1 93 ? -3.079 -8.975 5.294 1.00 94.06 93 ARG A N 1
ATOM 740 C CA . ARG A 1 93 ? -2.971 -9.680 6.574 1.00 94.06 93 ARG A CA 1
ATOM 741 C C . ARG A 1 93 ? -2.568 -8.728 7.691 1.00 94.06 93 ARG A C 1
ATOM 743 O O . ARG A 1 93 ? -3.097 -8.867 8.788 1.00 94.06 93 ARG A O 1
ATOM 750 N N . HIS A 1 94 ? -1.646 -7.814 7.407 1.00 94.75 94 HIS A N 1
ATOM 751 C CA . HIS A 1 94 ? -1.165 -6.826 8.362 1.00 94.75 94 HIS A CA 1
ATOM 752 C C . HIS A 1 94 ? -2.317 -5.918 8.821 1.00 94.75 94 HIS A C 1
ATOM 754 O O . HIS A 1 94 ? -2.634 -5.904 10.005 1.00 94.75 94 HIS A O 1
ATOM 760 N N . PHE A 1 95 ? -3.052 -5.324 7.875 1.00 95.50 95 PHE A N 1
ATOM 761 C CA . PHE A 1 95 ? -4.202 -4.448 8.136 1.00 95.50 95 PHE A CA 1
ATOM 762 C C . PHE A 1 95 ? -5.539 -5.198 8.243 1.00 95.50 95 PHE A C 1
ATOM 764 O O . PHE A 1 95 ? -6.604 -4.723 7.845 1.00 95.50 95 PHE A O 1
ATOM 771 N N . ALA A 1 96 ? -5.518 -6.452 8.702 1.00 94.88 96 ALA A N 1
ATOM 772 C CA . ALA A 1 96 ? -6.735 -7.263 8.746 1.00 94.88 96 ALA A CA 1
ATOM 773 C C . ALA A 1 96 ? -7.790 -6.710 9.722 1.00 94.88 96 ALA A C 1
ATOM 775 O O . ALA A 1 96 ? -8.972 -7.012 9.547 1.00 94.88 96 ALA A O 1
ATOM 776 N N . LYS A 1 97 ? -7.381 -5.931 10.732 1.00 93.50 97 LYS A N 1
ATOM 777 C CA . LYS A 1 97 ? -8.277 -5.330 11.733 1.00 93.50 97 LYS A CA 1
ATOM 778 C C . LYS A 1 97 ? -9.032 -4.120 11.175 1.00 93.50 97 LYS A C 1
ATOM 780 O O . LYS A 1 97 ? -10.155 -3.859 11.590 1.00 93.50 97 LYS A O 1
ATOM 785 N N . GLU A 1 98 ? -8.440 -3.445 10.201 1.00 94.06 98 GLU A N 1
ATOM 786 C CA . GLU A 1 98 ? -8.942 -2.243 9.540 1.00 94.06 98 GLU A CA 1
ATOM 787 C C . GLU A 1 98 ? -9.819 -2.607 8.334 1.00 94.06 98 GLU A C 1
ATOM 789 O O . GLU A 1 98 ? -10.464 -1.746 7.739 1.00 94.06 98 GLU A O 1
ATOM 794 N N . ARG A 1 99 ? -9.866 -3.892 7.954 1.00 95.12 99 ARG A N 1
ATOM 795 C CA . ARG A 1 99 ? -10.618 -4.366 6.791 1.00 95.12 99 ARG A CA 1
ATOM 796 C C . ARG A 1 99 ? -12.122 -4.172 6.981 1.00 95.12 99 ARG A C 1
ATOM 798 O O . ARG A 1 99 ? -12.738 -4.777 7.853 1.00 95.12 99 ARG A O 1
ATOM 805 N N . LEU A 1 100 ? -12.730 -3.454 6.041 1.00 90.88 100 LEU A N 1
ATOM 806 C CA . LEU A 1 100 ? -14.174 -3.256 5.958 1.00 90.88 100 LEU A CA 1
ATOM 807 C C . LEU A 1 100 ? -14.848 -4.349 5.132 1.00 90.88 100 LEU A C 1
ATOM 809 O O . LEU A 1 100 ? -15.674 -5.117 5.627 1.00 90.88 100 LEU A O 1
ATOM 813 N N . ARG A 1 101 ? -14.510 -4.426 3.840 1.00 89.38 101 ARG A N 1
ATOM 814 C CA . ARG A 1 101 ? -15.109 -5.393 2.914 1.00 89.38 101 ARG A CA 1
ATOM 815 C C . ARG A 1 101 ? -14.213 -5.645 1.710 1.00 89.38 101 ARG A C 1
ATOM 817 O O . ARG A 1 101 ? -13.904 -4.739 0.941 1.00 89.38 101 ARG A O 1
ATOM 824 N N . GLY A 1 102 ? -13.890 -6.917 1.484 1.00 91.88 102 GLY A N 1
ATOM 825 C CA . GLY A 1 102 ? -13.044 -7.328 0.367 1.00 91.88 102 GLY A CA 1
ATOM 826 C C . GLY A 1 102 ? -11.656 -6.702 0.479 1.00 91.88 102 GLY A C 1
ATOM 827 O O . GLY A 1 102 ? -10.913 -7.018 1.402 1.00 91.88 102 GLY A O 1
ATOM 828 N N . GLU A 1 103 ? -11.340 -5.815 -0.460 1.00 93.19 103 GLU A N 1
ATOM 829 C CA . GLU A 1 103 ? -10.039 -5.143 -0.580 1.00 93.19 103 GLU A CA 1
ATOM 830 C C . GLU A 1 103 ? -10.060 -3.710 -0.010 1.00 93.19 103 GLU A C 1
ATOM 832 O O . GLU A 1 103 ? -9.115 -2.965 -0.243 1.00 93.19 103 GLU A O 1
ATOM 837 N N . TRP A 1 104 ? -11.141 -3.314 0.675 1.00 93.94 104 TRP A N 1
ATOM 838 C CA . TRP A 1 104 ? -11.309 -1.996 1.300 1.00 93.94 104 TRP A CA 1
ATOM 839 C C . TRP A 1 104 ? -11.058 -2.042 2.808 1.00 93.94 104 TRP A C 1
ATOM 841 O O . TRP A 1 104 ? -11.527 -2.962 3.490 1.00 93.94 104 TRP A O 1
ATOM 851 N N . PHE A 1 105 ? -10.378 -1.017 3.307 1.00 95.31 105 PHE A N 1
ATOM 852 C CA . PHE A 1 105 ? -9.914 -0.838 4.679 1.00 95.31 105 PHE A CA 1
ATOM 853 C C . PHE A 1 105 ? -10.244 0.584 5.155 1.00 95.31 105 PHE A C 1
ATOM 855 O O . PHE A 1 105 ? -10.371 1.493 4.331 1.00 95.31 105 PHE A O 1
ATOM 862 N N . ASN A 1 106 ? -10.387 0.776 6.465 1.00 94.81 106 ASN A N 1
ATOM 863 C CA . ASN A 1 106 ? -10.353 2.110 7.063 1.00 94.81 106 ASN A CA 1
ATOM 864 C C . ASN A 1 106 ? -8.973 2.720 6.819 1.00 94.81 106 ASN A C 1
ATOM 866 O O . ASN A 1 106 ? -7.972 2.031 7.014 1.00 94.81 106 ASN A O 1
ATOM 870 N N . LEU A 1 107 ? -8.925 3.981 6.392 1.00 93.12 107 LEU A N 1
ATOM 871 C CA . LEU A 1 107 ? -7.674 4.725 6.379 1.00 93.12 107 LEU A CA 1
ATOM 872 C C . LEU A 1 107 ? -7.314 5.075 7.827 1.00 93.12 107 LEU A C 1
ATOM 874 O O . LEU A 1 107 ? -8.125 5.645 8.555 1.00 93.12 107 LEU A O 1
ATOM 878 N N . THR A 1 108 ? -6.124 4.669 8.249 1.00 93.75 108 THR A N 1
ATOM 879 C CA . THR A 1 108 ? -5.593 4.888 9.597 1.00 93.75 108 THR A CA 1
ATOM 880 C C . THR A 1 108 ? -4.191 5.459 9.497 1.00 93.75 108 THR A C 1
ATOM 882 O O . THR A 1 108 ? -3.512 5.200 8.503 1.00 93.75 108 THR A O 1
ATOM 885 N N . ASP A 1 109 ? -3.728 6.101 10.566 1.00 92.31 109 ASP A N 1
ATOM 886 C CA . ASP A 1 109 ? -2.363 6.625 10.682 1.00 92.31 109 ASP A CA 1
ATOM 887 C C . ASP A 1 109 ? -1.306 5.558 10.314 1.00 92.31 109 ASP A C 1
ATOM 889 O O . ASP A 1 109 ? -0.375 5.849 9.578 1.00 92.31 109 ASP A O 1
ATOM 893 N N . ASP A 1 110 ? -1.508 4.286 10.698 1.00 91.69 110 ASP A N 1
ATOM 894 C CA . ASP A 1 110 ? -0.620 3.167 10.324 1.00 91.69 110 ASP A CA 1
ATOM 895 C C . ASP A 1 110 ? -0.465 2.963 8.800 1.00 91.69 110 ASP A C 1
ATOM 897 O O . ASP A 1 110 ? 0.576 2.509 8.326 1.00 91.69 110 ASP A O 1
ATOM 901 N N . ILE A 1 111 ? -1.515 3.229 8.017 1.00 92.56 111 ILE A N 1
ATOM 902 C CA . ILE A 1 111 ? -1.473 3.092 6.554 1.00 92.56 111 ILE A CA 1
ATOM 903 C C . ILE A 1 111 ? -0.822 4.325 5.928 1.00 92.56 111 ILE A C 1
ATOM 905 O O . ILE A 1 111 ? -0.108 4.180 4.939 1.00 92.56 111 ILE A O 1
ATOM 909 N N . GLU A 1 112 ? -1.063 5.510 6.489 1.00 91.38 112 GLU A N 1
ATOM 910 C CA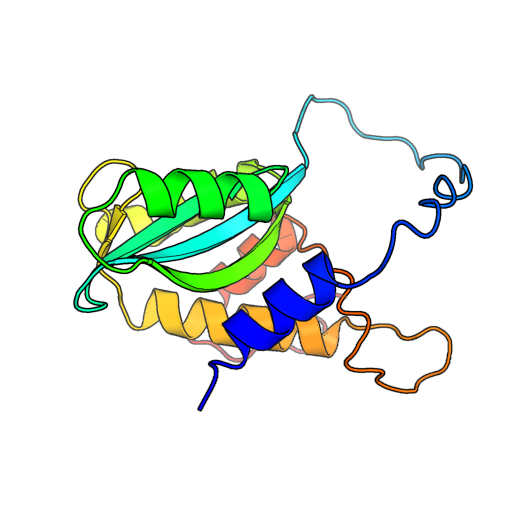 . GLU A 1 112 ? -0.431 6.749 6.032 1.00 91.38 112 GLU A CA 1
ATOM 911 C C . GLU A 1 112 ? 1.079 6.726 6.301 1.00 91.38 112 GLU A C 1
ATOM 913 O O . GLU A 1 112 ? 1.862 6.964 5.387 1.00 91.38 112 GLU A O 1
ATOM 918 N N . GLU A 1 113 ? 1.503 6.316 7.499 1.00 90.62 113 GLU A N 1
ATOM 919 C CA . GLU A 1 113 ? 2.923 6.173 7.845 1.00 90.62 113 GLU A CA 1
ATOM 920 C C . GLU A 1 113 ? 3.625 5.127 6.970 1.00 90.62 113 GLU A C 1
ATOM 922 O O . GLU A 1 113 ? 4.778 5.304 6.581 1.00 90.62 113 GLU A O 1
ATOM 927 N N . LEU A 1 114 ? 2.922 4.059 6.580 1.00 91.94 114 LEU A N 1
ATOM 928 C CA . LEU A 1 114 ? 3.461 3.103 5.616 1.00 91.94 114 LEU A CA 1
ATOM 929 C C . LEU A 1 114 ? 3.777 3.767 4.263 1.00 91.94 114 LEU A C 1
ATOM 931 O O . LEU A 1 114 ? 4.724 3.342 3.602 1.00 91.94 114 LEU A O 1
ATOM 935 N N . TRP A 1 115 ? 2.999 4.756 3.812 1.00 90.00 115 TRP A N 1
ATOM 936 C CA . TRP A 1 115 ? 3.306 5.476 2.571 1.00 90.00 115 TRP A CA 1
ATOM 937 C C . TRP A 1 115 ? 4.591 6.278 2.710 1.00 90.00 115 TRP A C 1
ATOM 939 O O . TRP A 1 115 ? 5.458 6.153 1.848 1.00 90.00 115 TRP A O 1
ATOM 949 N N . ASP A 1 116 ? 4.749 7.001 3.818 1.00 87.38 116 ASP A N 1
ATOM 950 C CA . 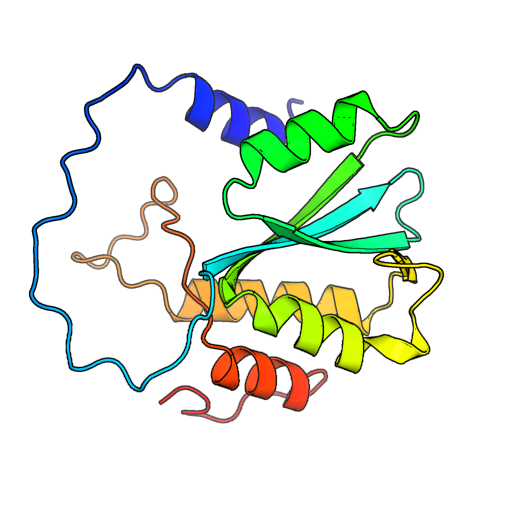ASP A 1 116 ? 5.970 7.753 4.113 1.00 87.38 116 ASP A CA 1
ATOM 951 C C . ASP A 1 116 ? 7.195 6.821 4.140 1.00 87.38 116 ASP A C 1
ATOM 953 O O . ASP A 1 116 ? 8.187 7.072 3.455 1.00 87.38 116 ASP A O 1
ATOM 957 N N . ASP A 1 117 ? 7.093 5.674 4.818 1.00 86.06 117 ASP A N 1
ATOM 958 C CA . ASP A 1 117 ? 8.143 4.649 4.858 1.00 86.06 117 ASP A CA 1
ATOM 959 C C . ASP A 1 117 ? 8.462 4.065 3.466 1.00 86.06 117 ASP A C 1
ATOM 961 O O . ASP A 1 117 ? 9.617 3.761 3.144 1.00 86.06 117 ASP A O 1
ATOM 965 N N . ILE A 1 118 ? 7.447 3.879 2.615 1.00 85.62 118 ILE A N 1
ATOM 966 C CA . ILE A 1 118 ? 7.636 3.435 1.228 1.00 85.62 118 ILE A CA 1
ATOM 967 C C . ILE A 1 118 ? 8.361 4.519 0.428 1.00 85.62 118 ILE A C 1
ATOM 969 O O . ILE A 1 118 ? 9.328 4.192 -0.264 1.00 85.62 118 ILE A O 1
ATOM 973 N N . MET A 1 119 ? 7.944 5.782 0.528 1.00 82.06 119 MET A N 1
ATOM 974 C CA . MET A 1 119 ? 8.592 6.905 -0.153 1.00 82.06 119 MET A CA 1
ATOM 975 C C . MET A 1 119 ? 10.057 7.042 0.278 1.00 82.06 119 MET A C 1
ATOM 977 O O . MET A 1 119 ? 10.948 7.139 -0.573 1.00 82.06 119 MET A O 1
ATOM 981 N N . ASP A 1 120 ? 10.333 6.948 1.578 1.00 81.38 120 ASP A N 1
ATOM 982 C CA . ASP A 1 120 ? 11.687 6.986 2.134 1.00 81.38 120 ASP A CA 1
ATOM 983 C C . ASP A 1 120 ? 12.538 5.805 1.646 1.00 81.38 120 ASP A C 1
ATOM 985 O O . ASP A 1 120 ? 13.715 5.973 1.288 1.00 81.38 120 ASP A O 1
ATOM 989 N N . TYR A 1 121 ? 11.952 4.604 1.563 1.00 81.25 121 TYR A N 1
ATOM 990 C CA . TYR A 1 121 ? 12.617 3.429 0.998 1.00 81.25 121 TYR A CA 1
ATOM 991 C C . TYR A 1 121 ? 12.983 3.659 -0.471 1.00 81.25 121 TYR A C 1
ATOM 993 O O . TYR A 1 121 ? 14.125 3.398 -0.864 1.00 81.25 121 TYR A O 1
ATOM 1001 N N . GLN A 1 122 ? 12.035 4.146 -1.277 1.00 73.88 122 GLN A N 1
ATOM 1002 C CA . GLN A 1 122 ? 12.234 4.415 -2.701 1.00 73.88 122 GLN A CA 1
ATOM 1003 C C . GLN A 1 122 ? 13.312 5.486 -2.921 1.00 73.88 122 GLN A C 1
ATOM 1005 O O . GLN A 1 122 ? 14.208 5.279 -3.740 1.00 73.88 122 GLN A O 1
ATOM 1010 N N . GLY A 1 123 ? 13.290 6.577 -2.149 1.00 68.75 123 GLY A N 1
ATOM 1011 C CA . GLY A 1 123 ? 14.300 7.636 -2.211 1.00 68.75 123 GLY A CA 1
ATOM 1012 C C . GLY A 1 123 ? 15.699 7.165 -1.800 1.00 68.75 123 GLY A C 1
ATOM 1013 O O . GLY A 1 123 ? 16.689 7.541 -2.424 1.00 68.75 123 GLY A O 1
ATOM 1014 N N . SER A 1 124 ? 15.791 6.284 -0.799 1.00 65.44 124 SER A N 1
ATOM 1015 C CA . SER A 1 124 ? 17.070 5.751 -0.299 1.00 65.44 124 SER A CA 1
ATOM 1016 C C . SER A 1 124 ? 17.697 4.677 -1.195 1.00 65.44 124 SER A C 1
ATOM 1018 O O . SER A 1 124 ? 18.899 4.432 -1.108 1.00 65.44 124 SER A O 1
ATOM 1020 N N . HIS A 1 125 ? 16.897 4.010 -2.031 1.00 62.22 125 HIS A N 1
ATOM 1021 C CA . HIS A 1 125 ? 17.340 2.923 -2.914 1.00 62.22 125 HIS A CA 1
ATOM 1022 C C . HIS A 1 125 ? 17.342 3.321 -4.397 1.00 62.22 125 HIS A C 1
ATOM 1024 O O . HIS A 1 125 ? 17.476 2.459 -5.270 1.00 62.22 125 HIS A O 1
ATOM 1030 N N . TRP A 1 126 ? 17.232 4.619 -4.688 1.00 53.19 126 TRP A N 1
ATOM 1031 C CA . TRP A 1 126 ? 17.429 5.152 -6.028 1.00 53.19 126 TRP A CA 1
ATOM 1032 C C . TRP A 1 126 ? 18.925 5.148 -6.380 1.00 53.19 126 TRP A C 1
ATOM 1034 O O . TRP A 1 126 ? 19.747 5.751 -5.691 1.00 53.19 126 TRP A O 1
ATOM 1044 N N . VAL A 1 127 ? 19.287 4.441 -7.453 1.00 40.16 127 VAL A N 1
ATOM 1045 C CA . VAL A 1 127 ? 20.650 4.402 -7.999 1.00 40.16 127 VAL A CA 1
ATOM 1046 C C . VAL A 1 127 ? 20.587 4.958 -9.416 1.00 40.16 127 VAL A C 1
ATOM 1048 O O . VAL A 1 127 ? 20.310 4.219 -10.358 1.00 40.16 127 VAL A O 1
ATOM 1051 N N . GLY A 1 128 ? 20.808 6.264 -9.564 1.00 37.91 128 GLY A N 1
ATOM 1052 C CA . GLY A 1 128 ? 21.159 6.844 -10.860 1.00 37.91 128 GLY A CA 1
ATOM 1053 C C . GLY A 1 128 ? 22.562 6.377 -11.251 1.00 37.91 128 GLY A C 1
ATOM 1054 O O . GLY A 1 128 ? 23.468 6.405 -10.416 1.00 37.91 128 GLY A O 1
ATOM 1055 N N . ASP A 1 129 ? 22.749 5.934 -12.497 1.00 39.81 129 ASP A N 1
ATOM 1056 C CA . ASP A 1 129 ? 24.038 5.432 -13.016 1.00 39.81 129 ASP A CA 1
ATOM 1057 C C . ASP A 1 129 ? 25.133 6.532 -13.077 1.00 39.81 129 ASP A C 1
ATOM 1059 O O . ASP A 1 129 ? 26.298 6.250 -13.354 1.00 39.81 129 ASP A O 1
ATOM 1063 N N . ASP A 1 130 ? 24.789 7.785 -12.773 1.00 36.94 130 ASP A N 1
ATOM 1064 C CA . ASP A 1 130 ? 25.647 8.973 -12.829 1.00 36.94 130 ASP A CA 1
ATOM 1065 C C . ASP A 1 130 ? 25.539 9.901 -11.601 1.00 36.94 130 ASP A C 1
ATOM 1067 O O . ASP A 1 130 ? 26.218 10.926 -11.539 1.00 36.94 130 ASP A O 1
ATOM 1071 N N . GLY A 1 131 ? 24.764 9.534 -10.576 1.00 38.59 131 GLY A N 1
ATOM 1072 C CA . GLY A 1 131 ? 24.638 10.336 -9.355 1.00 38.59 131 GLY A CA 1
ATOM 1073 C C . GLY A 1 131 ? 23.867 11.654 -9.517 1.00 38.59 131 GLY A C 1
ATOM 1074 O O . GLY A 1 131 ? 23.872 12.458 -8.584 1.00 38.59 131 GLY A O 1
ATOM 1075 N N . GLU A 1 132 ? 23.177 11.876 -10.640 1.00 34.88 132 GLU A N 1
ATOM 1076 C CA . GLU A 1 132 ? 22.253 13.001 -10.798 1.00 34.88 132 GLU A CA 1
ATOM 1077 C C . GLU A 1 132 ? 20.807 12.522 -10.686 1.00 34.88 132 GLU A C 1
ATOM 1079 O O . GLU A 1 132 ? 20.328 11.753 -11.508 1.00 34.88 132 GLU A O 1
ATOM 1084 N N . ALA A 1 133 ? 20.097 12.989 -9.655 1.00 37.12 133 ALA A N 1
ATOM 1085 C CA . ALA A 1 133 ? 18.670 12.745 -9.476 1.00 37.12 133 ALA A CA 1
ATOM 1086 C C . ALA A 1 133 ? 17.853 13.415 -10.591 1.00 37.12 133 ALA A C 1
ATOM 1088 O O . ALA A 1 133 ? 17.436 14.567 -10.468 1.00 37.12 133 ALA A O 1
ATOM 1089 N N . VAL A 1 134 ? 17.607 12.691 -11.682 1.00 34.03 134 VAL A N 1
ATOM 1090 C CA . VAL A 1 134 ? 16.638 13.087 -12.704 1.00 34.03 134 VAL A CA 1
ATOM 1091 C C . VAL A 1 134 ? 15.242 12.640 -12.269 1.00 34.03 134 VAL A C 1
ATOM 1093 O O . VAL A 1 134 ? 14.896 11.463 -12.304 1.00 34.03 134 VAL A O 1
ATOM 1096 N N . ALA A 1 135 ? 14.411 13.605 -11.868 1.00 37.88 135 ALA A N 1
ATOM 1097 C CA . ALA A 1 135 ? 13.017 13.395 -11.454 1.00 37.88 135 ALA A CA 1
ATOM 1098 C C . ALA A 1 135 ? 12.127 12.733 -12.536 1.00 37.88 135 ALA A C 1
ATOM 1100 O O . ALA A 1 135 ? 10.994 12.334 -12.264 1.00 37.88 135 ALA A O 1
ATOM 1101 N N . GLU A 1 136 ? 12.622 12.628 -13.770 1.00 37.84 136 GLU A N 1
ATOM 1102 C CA . GLU A 1 136 ? 11.861 12.191 -14.940 1.00 37.84 136 GLU A CA 1
ATOM 1103 C C . GLU A 1 136 ? 11.866 10.667 -15.161 1.00 37.84 136 GLU A C 1
ATOM 1105 O O . GLU A 1 136 ? 10.940 10.165 -15.803 1.00 37.84 136 GLU A O 1
ATOM 1110 N N . GLU A 1 137 ? 12.784 9.913 -14.543 1.00 43.31 137 GLU A N 1
ATOM 1111 C CA . GLU A 1 137 ? 12.834 8.442 -14.603 1.00 43.31 137 GLU A CA 1
ATOM 1112 C C . GLU A 1 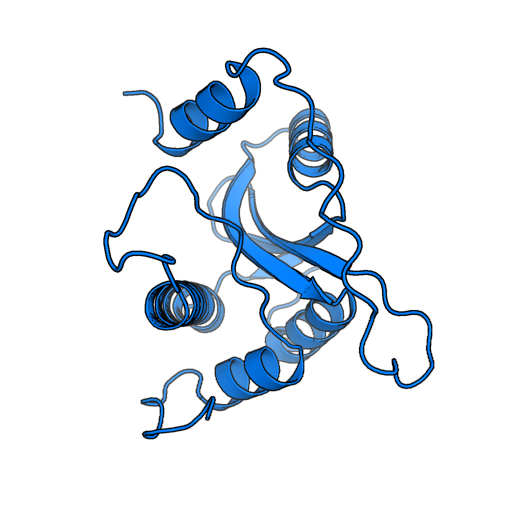137 ? 12.677 7.814 -13.208 1.00 43.31 137 GLU A C 1
ATOM 1114 O O . GLU A 1 137 ? 13.585 7.204 -12.641 1.00 43.31 137 GLU A O 1
ATOM 1119 N N . ILE A 1 138 ? 11.471 7.919 -12.645 1.00 41.56 138 ILE A N 1
ATOM 1120 C CA . ILE A 1 138 ? 11.033 7.001 -11.587 1.00 41.56 138 ILE A CA 1
ATOM 1121 C C . ILE A 1 138 ? 10.834 5.637 -12.260 1.00 41.56 138 ILE A C 1
ATOM 1123 O O . ILE A 1 138 ? 9.733 5.279 -12.671 1.00 41.56 138 ILE A O 1
ATOM 1127 N N . THR A 1 139 ? 11.911 4.873 -12.448 1.00 47.06 139 THR A N 1
ATOM 1128 C CA . THR A 1 139 ? 11.757 3.423 -12.556 1.00 47.06 139 THR A CA 1
ATOM 1129 C C . THR A 1 139 ? 11.340 2.952 -11.175 1.00 47.06 139 THR A C 1
ATOM 1131 O O . THR A 1 139 ? 12.126 3.056 -10.233 1.00 47.06 139 THR A O 1
ATOM 1134 N N . ASP A 1 140 ? 10.098 2.499 -11.049 1.00 59.94 140 ASP A N 1
ATOM 1135 C CA . ASP A 1 140 ? 9.507 2.098 -9.776 1.00 59.94 140 ASP A CA 1
ATOM 1136 C C . ASP A 1 140 ? 10.439 1.152 -9.020 1.00 59.94 140 ASP A C 1
ATOM 1138 O O . ASP A 1 140 ? 10.724 0.035 -9.473 1.00 59.94 140 ASP A O 1
ATOM 1142 N N . VAL A 1 141 ? 10.947 1.607 -7.874 1.00 68.50 141 VAL A N 1
ATOM 1143 C CA . VAL A 1 141 ? 11.850 0.803 -7.054 1.00 68.50 141 VAL A CA 1
ATOM 1144 C C . VAL A 1 141 ? 11.108 -0.468 -6.664 1.00 68.50 141 VAL A C 1
ATOM 1146 O O . VAL A 1 141 ? 10.034 -0.441 -6.058 1.00 68.50 141 VAL A O 1
ATOM 1149 N N . TYR A 1 142 ? 11.681 -1.607 -7.042 1.00 79.00 142 TYR A N 1
ATOM 1150 C CA . TYR A 1 142 ? 11.130 -2.893 -6.664 1.00 79.00 142 TYR A CA 1
ATOM 1151 C C . TYR A 1 142 ? 11.337 -3.116 -5.170 1.00 79.00 142 TYR A C 1
ATOM 1153 O O . TYR A 1 142 ? 12.477 -3.131 -4.706 1.00 79.00 142 TYR A O 1
ATOM 1161 N N . ILE A 1 143 ? 10.253 -3.357 -4.436 1.00 82.31 143 ILE A N 1
ATOM 1162 C CA . ILE A 1 143 ? 10.296 -3.700 -3.014 1.00 82.31 143 ILE A CA 1
ATOM 1163 C C . ILE A 1 143 ? 10.144 -5.221 -2.876 1.00 82.31 143 ILE A C 1
ATOM 1165 O O . ILE A 1 143 ? 9.057 -5.756 -3.133 1.00 82.31 143 ILE A O 1
ATOM 1169 N N . PRO A 1 144 ? 11.207 -5.956 -2.495 1.00 85.00 144 PRO A N 1
ATOM 1170 C CA . PRO A 1 144 ? 11.114 -7.373 -2.163 1.00 85.00 144 PRO A CA 1
ATOM 1171 C C . PRO A 1 144 ? 10.123 -7.637 -1.024 1.00 85.00 144 PRO A C 1
ATOM 1173 O O . PRO A 1 144 ? 9.909 -6.791 -0.159 1.00 85.00 144 PRO A O 1
ATOM 1176 N N . LEU A 1 145 ? 9.533 -8.834 -0.991 1.00 84.31 145 LEU A N 1
ATOM 1177 C CA . LEU A 1 145 ? 8.528 -9.174 0.023 1.00 84.31 145 LEU A CA 1
ATOM 1178 C C . LEU A 1 145 ? 9.098 -9.138 1.450 1.00 84.31 145 LEU A C 1
ATOM 1180 O O . LEU A 1 145 ? 8.409 -8.733 2.379 1.00 84.31 145 LEU A O 1
ATOM 1184 N N . ASP A 1 146 ? 10.349 -9.553 1.621 1.00 84.06 146 ASP A N 1
ATOM 1185 C CA . ASP A 1 146 ? 11.063 -9.511 2.894 1.00 84.06 146 ASP A CA 1
ATOM 1186 C C . ASP A 1 146 ? 11.414 -8.080 3.317 1.00 84.06 146 ASP A C 1
ATOM 1188 O O . ASP A 1 146 ? 11.357 -7.769 4.502 1.00 84.06 146 ASP A O 1
ATOM 1192 N N . HIS A 1 147 ? 11.702 -7.186 2.368 1.00 88.69 147 HIS A N 1
ATOM 1193 C CA . HIS A 1 147 ? 11.894 -5.765 2.665 1.00 88.69 147 HIS A CA 1
ATOM 1194 C C . HIS A 1 147 ? 10.576 -5.106 3.067 1.00 88.69 147 HIS A C 1
ATOM 1196 O O . HIS A 1 147 ? 10.548 -4.389 4.059 1.00 88.69 147 HIS A O 1
ATOM 1202 N N . LEU A 1 148 ? 9.474 -5.418 2.377 1.00 88.00 148 LEU A N 1
ATOM 1203 C CA . LEU A 1 148 ? 8.146 -4.954 2.778 1.00 88.00 148 LEU A CA 1
ATOM 1204 C C . LEU A 1 148 ? 7.771 -5.459 4.176 1.00 88.00 148 LEU A C 1
ATOM 1206 O O . LEU A 1 148 ? 7.245 -4.700 4.980 1.00 88.00 148 LEU A O 1
ATOM 1210 N N . GLN A 1 149 ? 8.069 -6.722 4.495 1.00 88.75 149 GLN A N 1
ATOM 1211 C CA . GLN A 1 149 ? 7.868 -7.245 5.846 1.00 88.75 149 GLN A CA 1
ATOM 1212 C C . GLN A 1 149 ? 8.696 -6.472 6.878 1.00 88.75 149 GLN A C 1
ATOM 1214 O O . GLN A 1 149 ? 8.162 -6.121 7.922 1.00 88.75 149 GLN A O 1
ATOM 1219 N N . LYS A 1 150 ? 9.967 -6.164 6.585 1.00 90.00 150 LYS A N 1
ATOM 1220 C CA . LYS A 1 150 ? 10.806 -5.342 7.469 1.00 90.00 150 LYS A CA 1
ATOM 1221 C C . LYS A 1 150 ? 10.223 -3.941 7.660 1.00 90.00 150 LYS A C 1
ATOM 1223 O O . LYS A 1 150 ? 10.170 -3.496 8.795 1.00 90.00 150 LYS A O 1
ATOM 1228 N N . ILE A 1 151 ? 9.765 -3.281 6.594 1.00 90.38 151 ILE A N 1
ATOM 1229 C CA . ILE A 1 151 ? 9.092 -1.974 6.690 1.00 90.38 151 ILE A CA 1
ATOM 1230 C C . ILE A 1 151 ? 7.912 -2.081 7.667 1.00 90.38 151 ILE A C 1
ATOM 1232 O O . ILE A 1 151 ? 7.872 -1.383 8.671 1.00 90.38 151 ILE A O 1
ATOM 1236 N N . LEU A 1 152 ? 7.033 -3.065 7.469 1.00 91.31 152 LEU A N 1
ATOM 1237 C CA . LEU A 1 152 ? 5.884 -3.299 8.351 1.00 91.31 152 LEU A CA 1
ATOM 1238 C C . LEU A 1 152 ? 6.268 -3.639 9.803 1.00 91.31 152 LEU A C 1
ATOM 1240 O O . LEU A 1 152 ? 5.563 -3.261 10.735 1.00 91.31 152 LEU A O 1
ATOM 1244 N N . ASP A 1 153 ? 7.366 -4.362 10.025 1.00 91.00 153 ASP A N 1
ATOM 1245 C CA . ASP A 1 153 ? 7.844 -4.711 11.371 1.00 91.00 153 ASP A CA 1
ATOM 1246 C C . ASP A 1 153 ? 8.411 -3.491 12.125 1.00 91.00 153 ASP A C 1
ATOM 1248 O O . ASP A 1 153 ? 8.440 -3.472 13.369 1.00 91.00 153 ASP A O 1
ATOM 1252 N N . TYR A 1 154 ? 8.873 -2.488 11.372 1.00 89.50 154 TYR A N 1
ATOM 1253 C CA . TYR A 1 154 ? 9.448 -1.237 11.860 1.00 89.50 154 TYR A CA 1
ATOM 1254 C C . TYR A 1 154 ? 8.508 -0.036 11.760 1.00 89.50 154 TYR A C 1
ATOM 1256 O O . TYR A 1 154 ? 8.920 1.042 12.170 1.00 89.50 154 TYR A O 1
ATOM 1264 N N . LEU A 1 155 ? 7.252 -0.228 11.358 1.00 88.69 155 LEU A N 1
ATOM 1265 C CA . LEU A 1 155 ? 6.228 0.807 11.473 1.00 88.69 155 LEU A CA 1
ATOM 1266 C C . LEU A 1 155 ? 6.199 1.346 12.917 1.00 88.69 155 LEU A C 1
ATOM 1268 O O . LEU A 1 155 ? 6.278 0.558 13.876 1.00 88.69 155 LEU A O 1
ATOM 1272 N N . HIS A 1 156 ? 6.131 2.668 13.080 1.00 87.50 156 HIS A N 1
ATOM 1273 C CA . HIS A 1 156 ? 6.248 3.401 14.349 1.00 87.50 156 HIS A CA 1
ATOM 1274 C C . HIS A 1 156 ? 7.629 3.349 15.015 1.00 87.50 156 HIS A C 1
ATOM 1276 O O . HIS A 1 156 ? 7.767 3.648 16.209 1.00 87.50 156 HIS A O 1
ATOM 1282 N N . LYS A 1 157 ? 8.676 2.915 14.304 1.00 87.00 157 LYS A N 1
ATOM 1283 C CA . LYS A 1 157 ? 10.030 2.751 14.855 1.00 87.00 157 LYS A CA 1
ATOM 1284 C C . LYS A 1 157 ? 11.087 3.306 13.902 1.00 87.00 157 LYS A C 1
ATOM 1286 O O . LYS A 1 157 ? 11.027 3.087 12.699 1.00 87.00 157 LYS A O 1
ATOM 1291 N N . PRO A 1 158 ? 12.161 3.915 14.433 1.00 81.44 158 PRO A N 1
ATOM 1292 C CA . PRO A 1 158 ? 13.281 4.313 13.596 1.00 81.44 158 PRO A CA 1
ATOM 1293 C C . PRO A 1 158 ? 13.956 3.083 12.978 1.00 81.44 158 PRO A C 1
ATOM 1295 O O . PRO A 1 158 ? 14.234 2.094 13.669 1.00 81.44 158 PRO A O 1
ATOM 1298 N N . TRP A 1 159 ? 14.283 3.167 11.691 1.00 80.81 159 TRP A N 1
ATOM 1299 C CA . TRP A 1 159 ? 15.004 2.102 11.006 1.00 80.81 159 TRP A CA 1
ATOM 1300 C C . TRP A 1 159 ? 16.436 1.966 11.553 1.00 80.81 159 TRP A C 1
ATOM 1302 O O . TRP A 1 159 ? 17.176 2.952 11.648 1.00 80.81 159 TRP A O 1
ATOM 1312 N N . PRO A 1 160 ? 16.886 0.752 11.909 1.00 80.00 160 PRO A N 1
ATOM 1313 C CA . PRO A 1 160 ? 18.260 0.527 12.316 1.00 80.00 160 PRO A CA 1
ATOM 1314 C C . PRO A 1 160 ? 19.201 0.678 11.116 1.00 80.00 160 PRO A C 1
ATOM 1316 O O . PRO A 1 160 ? 18.865 0.357 9.974 1.00 80.00 160 PRO A O 1
ATOM 1319 N N . LYS A 1 161 ? 20.435 1.123 11.381 1.00 78.62 161 LYS A N 1
ATOM 1320 C CA . LYS A 1 161 ? 21.477 1.192 10.348 1.00 78.62 161 LYS A CA 1
ATOM 1321 C C . LYS A 1 161 ? 21.686 -0.187 9.718 1.00 78.62 161 LYS A C 1
ATOM 1323 O O . LYS A 1 161 ? 21.957 -1.150 10.431 1.00 78.62 161 LYS A O 1
ATOM 1328 N N . GLY A 1 162 ? 21.604 -0.254 8.390 1.00 73.25 162 GLY A N 1
ATOM 1329 C CA . GLY A 1 162 ? 21.801 -1.493 7.635 1.00 73.25 162 GLY A CA 1
ATOM 1330 C C . GLY A 1 162 ? 20.603 -2.448 7.635 1.00 73.25 162 GLY A C 1
ATOM 1331 O O . GLY A 1 162 ? 20.791 -3.619 7.335 1.00 73.25 162 GLY A O 1
ATOM 1332 N N . LEU A 1 163 ? 19.382 -1.987 7.946 1.00 74.88 163 LEU A N 1
ATOM 1333 C CA . LEU A 1 163 ? 18.168 -2.826 7.922 1.00 74.88 163 LEU A CA 1
ATOM 1334 C C . LEU A 1 163 ? 17.969 -3.580 6.586 1.00 74.88 163 LEU A C 1
ATOM 1336 O O . LEU A 1 163 ? 17.503 -4.726 6.566 1.00 74.88 163 LEU A O 1
ATOM 1340 N N . PHE A 1 164 ? 18.341 -2.935 5.480 1.00 73.25 164 PHE A N 1
ATOM 1341 C CA . PHE A 1 164 ? 18.203 -3.441 4.111 1.00 73.25 164 PHE A CA 1
ATOM 1342 C C . PHE A 1 164 ? 19.540 -3.854 3.468 1.00 73.25 164 PHE A C 1
ATOM 1344 O O . PHE A 1 164 ? 19.575 -4.082 2.260 1.00 73.25 164 PHE A O 1
ATOM 1351 N N . ALA A 1 165 ? 20.623 -3.918 4.258 1.00 64.69 165 ALA A N 1
ATOM 1352 C CA . ALA A 1 165 ? 21.958 -4.334 3.812 1.00 64.69 165 ALA A CA 1
ATOM 1353 C C . ALA A 1 165 ? 22.119 -5.862 3.740 1.00 64.69 165 ALA A C 1
ATOM 1355 O O . ALA A 1 165 ? 21.379 -6.583 4.454 1.00 64.69 165 ALA A O 1
#